Protein AF-A0AAJ1QC48-F1 (afdb_monomer_lite)

Secondary structure (DSSP, 8-state):
-----TTTTTTT---HHHHHHHHHHHHTT---HHHHHHHHHHHHH-HHHHHHHHHHHHHHHHHHHHHHHHHTT-------HHHHHHHHHHHHHHH--

Foldseek 3Di:
DPDPPPPVCVVLDPDLVNLVVLLVCVLVVNDDPVSVVSSVVCCVPDVVSVVVSVVVVVVSVVVVCVVVVVVVVDDPPPPPVVVVVVVVVVVVVVVVD

pLDDT: mean 73.23, std 15.34, range [39.06, 89.5]

Organism: NCBI:txid247

Sequence (97 aa):
MRNNLSKITHFFILSCAEATLLLEKKLNGELTFGQIIRLKSHLAMCKWCRSYNRKSHLLQEALQKIISSDSEKQTDKPLDTQKLTADIEKKLKNKLS

Structure (mmCIF, N/CA/C/O backbone):
data_AF-A0AAJ1QC48-F1
#
_entry.id   AF-A0AAJ1QC48-F1
#
loop_
_atom_site.group_PDB
_atom_site.id
_atom_site.type_symbol
_atom_site.label_atom_id
_atom_site.label_alt_id
_atom_site.label_comp_id
_atom_site.label_asym_id
_atom_site.label_entity_id
_atom_site.label_seq_id
_atom_site.pdbx_PDB_ins_code
_atom_site.Cartn_x
_atom_site.Cartn_y
_atom_site.Cartn_z
_atom_site.occupancy
_atom_site.B_iso_or_equiv
_atom_site.auth_seq_id
_atom_site.auth_comp_id
_atom_site.auth_asym_id
_atom_site.auth_atom_id
_atom_site.pdbx_PDB_model_num
ATOM 1 N N . MET A 1 1 ? 5.720 -12.670 -28.221 1.00 39.06 1 MET A N 1
ATOM 2 C CA . MET A 1 1 ? 7.126 -12.234 -28.062 1.00 39.06 1 MET A CA 1
ATOM 3 C C . MET A 1 1 ? 7.487 -12.259 -26.581 1.00 39.06 1 MET A C 1
ATOM 5 O O . MET A 1 1 ? 7.016 -11.418 -25.828 1.00 39.06 1 MET A O 1
ATOM 9 N N . ARG A 1 2 ? 8.233 -13.278 -26.136 1.00 50.31 2 ARG A N 1
ATOM 10 C CA . ARG A 1 2 ? 8.800 -13.348 -24.780 1.00 50.31 2 ARG A CA 1
ATOM 11 C C . ARG A 1 2 ? 10.108 -12.559 -24.801 1.00 50.31 2 ARG A C 1
ATOM 13 O O . ARG A 1 2 ? 11.124 -13.084 -25.241 1.00 50.31 2 ARG A O 1
ATOM 20 N N . ASN A 1 3 ? 10.068 -11.289 -24.406 1.00 47.50 3 ASN A N 1
ATOM 21 C CA . ASN A 1 3 ? 11.276 -10.471 -24.345 1.00 47.50 3 ASN A CA 1
ATOM 22 C C . ASN A 1 3 ? 12.003 -10.701 -23.016 1.00 47.50 3 ASN A C 1
ATOM 24 O O . ASN A 1 3 ? 11.421 -10.594 -21.939 1.00 47.50 3 ASN A O 1
ATOM 28 N N . ASN A 1 4 ? 13.285 -11.040 -23.132 1.00 47.66 4 ASN A N 1
ATOM 29 C CA . ASN A 1 4 ? 14.234 -11.330 -22.064 1.00 47.66 4 ASN A CA 1
ATOM 30 C C . ASN A 1 4 ? 14.473 -10.114 -21.147 1.00 47.66 4 ASN A C 1
ATOM 32 O O . ASN A 1 4 ? 15.479 -9.424 -21.263 1.00 47.66 4 ASN A O 1
ATOM 36 N N . LEU A 1 5 ? 13.559 -9.871 -20.206 1.00 53.00 5 LEU A N 1
ATOM 37 C CA . LEU A 1 5 ? 13.676 -8.839 -19.170 1.00 53.00 5 LEU A CA 1
ATOM 38 C C . LEU A 1 5 ? 14.133 -9.433 -17.824 1.00 53.00 5 LEU A C 1
ATOM 40 O O . LEU A 1 5 ? 13.806 -8.914 -16.771 1.00 53.00 5 LEU A O 1
ATOM 44 N N . SER A 1 6 ? 14.842 -10.565 -17.828 1.00 50.84 6 SER A N 1
ATOM 45 C CA . SER A 1 6 ? 15.098 -11.348 -16.605 1.00 50.84 6 SER A CA 1
ATOM 46 C C . SER A 1 6 ? 16.276 -10.852 -15.753 1.00 50.84 6 SER A C 1
ATOM 48 O O . SER A 1 6 ? 16.453 -11.351 -14.647 1.00 50.84 6 SER A O 1
ATOM 50 N N . LYS A 1 7 ? 17.109 -9.925 -16.253 1.00 48.28 7 LYS A N 1
ATOM 51 C CA . LYS A 1 7 ? 18.364 -9.524 -15.579 1.00 48.28 7 LYS A CA 1
ATOM 52 C C . LYS A 1 7 ? 18.418 -8.065 -15.105 1.00 48.28 7 LYS A C 1
ATOM 54 O O . LYS A 1 7 ? 19.181 -7.767 -14.199 1.00 48.28 7 LYS A O 1
ATOM 59 N N . ILE A 1 8 ? 17.575 -7.174 -15.636 1.00 52.69 8 ILE A N 1
ATOM 60 C CA . ILE A 1 8 ? 17.457 -5.775 -15.155 1.00 52.69 8 ILE A CA 1
ATOM 61 C C . ILE A 1 8 ? 16.476 -5.685 -13.976 1.00 52.69 8 ILE A C 1
ATOM 63 O O . ILE A 1 8 ? 16.588 -4.821 -13.108 1.00 52.69 8 ILE A O 1
ATOM 67 N N . THR A 1 9 ? 15.546 -6.635 -13.910 1.00 53.47 9 THR A N 1
ATOM 68 C CA . THR A 1 9 ? 14.556 -6.779 -12.844 1.00 53.47 9 THR A CA 1
ATOM 69 C C . THR A 1 9 ? 15.189 -6.903 -11.468 1.00 53.47 9 THR A C 1
ATOM 71 O O . THR A 1 9 ? 14.592 -6.392 -10.532 1.00 53.47 9 THR A O 1
ATOM 74 N N . HIS A 1 10 ? 16.386 -7.504 -11.350 1.00 53.59 10 HIS A N 1
ATOM 75 C CA . HIS A 1 10 ? 17.034 -7.739 -10.057 1.00 53.59 10 HIS A CA 1
ATOM 76 C C . HIS A 1 10 ? 17.671 -6.490 -9.412 1.00 53.59 10 HIS A C 1
ATOM 78 O O . HIS A 1 10 ? 17.831 -6.434 -8.196 1.00 53.59 10 HIS A O 1
ATOM 84 N N . PHE A 1 11 ? 18.000 -5.466 -10.206 1.00 51.41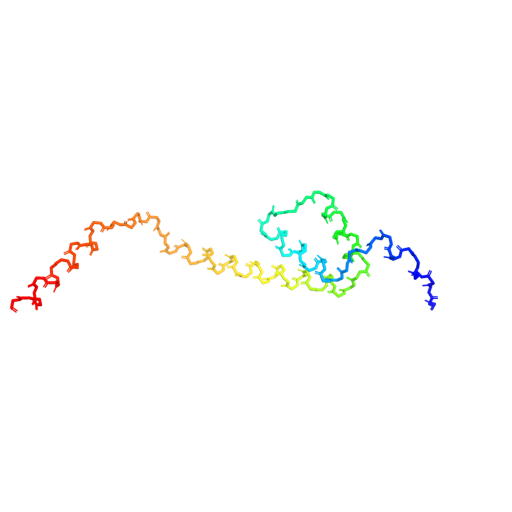 11 PHE A N 1
ATOM 85 C CA . PHE A 1 11 ? 18.675 -4.250 -9.727 1.00 51.41 11 PHE A CA 1
ATOM 86 C C . PHE A 1 11 ? 17.696 -3.191 -9.179 1.00 51.41 11 PHE A C 1
ATOM 88 O O . PHE A 1 11 ? 18.065 -2.353 -8.363 1.00 51.41 11 PHE A O 1
ATOM 95 N N . PHE A 1 12 ? 16.423 -3.264 -9.585 1.00 55.38 12 PHE A N 1
ATOM 96 C CA . PHE A 1 12 ? 15.323 -2.404 -9.130 1.00 55.38 12 PHE A CA 1
ATOM 97 C C . PHE A 1 12 ? 14.227 -3.204 -8.406 1.00 55.38 12 PHE A C 1
ATOM 99 O O . PHE A 1 12 ? 13.053 -2.828 -8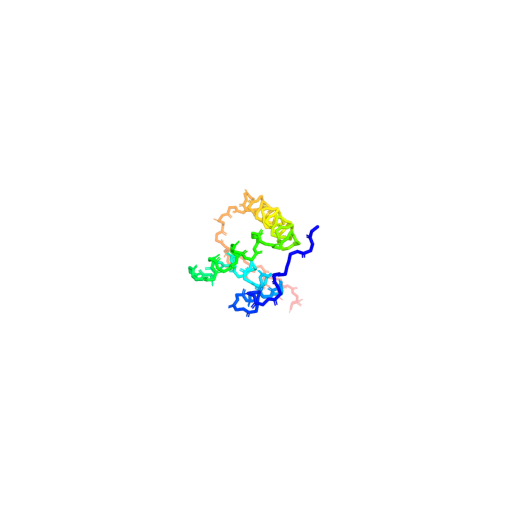.472 1.00 55.38 12 PHE A O 1
ATOM 106 N N . ILE A 1 13 ? 14.571 -4.316 -7.739 1.00 62.62 13 ILE A N 1
ATOM 107 C CA . ILE A 1 13 ? 13.578 -5.123 -7.013 1.00 62.62 13 ILE A CA 1
ATOM 108 C C . ILE A 1 13 ? 13.083 -4.331 -5.817 1.00 62.62 13 ILE A C 1
ATOM 110 O O . ILE A 1 13 ? 13.639 -4.375 -4.729 1.00 62.62 13 ILE A O 1
ATOM 114 N N . LEU A 1 14 ? 11.991 -3.622 -6.038 1.00 73.38 14 LEU A N 1
ATOM 115 C CA . LEU A 1 14 ? 10.928 -3.580 -5.066 1.00 73.38 14 LEU A CA 1
ATOM 116 C C . LEU A 1 14 ? 10.073 -4.817 -5.344 1.00 73.38 14 LEU A C 1
ATOM 118 O O . LEU A 1 14 ? 9.482 -4.927 -6.424 1.00 73.38 14 LEU A O 1
ATOM 122 N N . SER A 1 15 ? 10.050 -5.775 -4.427 1.00 82.88 15 SER A N 1
ATOM 123 C CA . SER A 1 15 ? 9.158 -6.927 -4.535 1.00 82.88 15 SER A CA 1
ATOM 124 C C . SER A 1 15 ? 7.698 -6.472 -4.443 1.00 82.88 15 SER A C 1
ATOM 126 O O . SER A 1 15 ? 7.395 -5.394 -3.932 1.00 82.88 15 SER A O 1
ATOM 128 N N . CYS A 1 16 ? 6.757 -7.292 -4.918 1.00 83.00 16 CYS A N 1
ATOM 129 C CA . CYS A 1 16 ? 5.330 -6.963 -4.797 1.00 83.00 16 CYS A CA 1
ATOM 130 C C . CYS A 1 16 ? 4.902 -6.790 -3.322 1.00 83.00 16 CYS A C 1
ATOM 132 O O . CYS A 1 16 ? 4.026 -5.975 -3.023 1.00 83.00 16 CYS A O 1
ATOM 134 N N . ALA A 1 17 ? 5.542 -7.523 -2.402 1.00 84.50 17 ALA A N 1
ATOM 135 C CA . ALA A 1 17 ? 5.327 -7.399 -0.963 1.00 84.50 17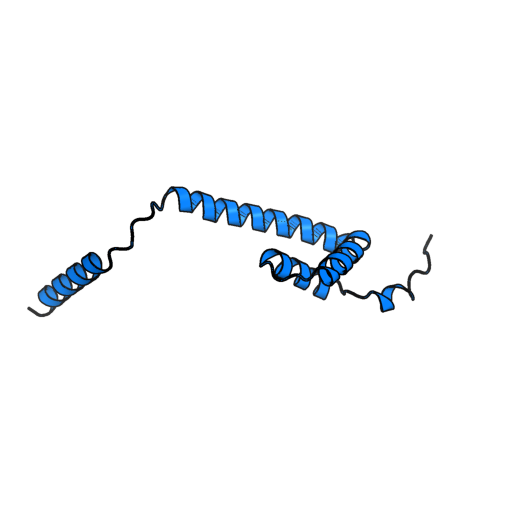 ALA A CA 1
ATOM 136 C C . ALA A 1 17 ? 5.817 -6.041 -0.439 1.00 84.50 17 ALA A C 1
ATOM 138 O O . ALA A 1 17 ? 5.062 -5.314 0.202 1.00 84.50 17 ALA A O 1
ATOM 139 N N . GLU A 1 18 ? 7.039 -5.639 -0.792 1.00 86.00 18 GLU A N 1
ATOM 140 C CA . GLU A 1 18 ? 7.574 -4.327 -0.411 1.00 86.00 18 GLU A CA 1
ATOM 141 C C . GLU A 1 18 ? 6.795 -3.173 -1.054 1.00 86.00 18 GLU A C 1
ATOM 143 O O . GLU A 1 18 ? 6.598 -2.137 -0.427 1.00 86.00 18 GLU A O 1
ATOM 148 N N . ALA A 1 19 ? 6.300 -3.346 -2.283 1.00 87.31 19 ALA A N 1
ATOM 149 C CA . ALA A 1 19 ? 5.445 -2.364 -2.943 1.00 87.31 19 ALA A CA 1
ATOM 150 C C . ALA A 1 19 ? 4.120 -2.166 -2.200 1.00 87.31 19 ALA A C 1
ATOM 152 O O . ALA A 1 19 ? 3.656 -1.037 -2.056 1.00 87.31 19 ALA A O 1
ATOM 153 N N . THR A 1 20 ? 3.538 -3.255 -1.699 1.00 87.69 20 THR A N 1
ATOM 154 C CA . THR A 1 20 ? 2.325 -3.227 -0.872 1.00 87.69 20 THR A CA 1
ATOM 155 C C . THR A 1 20 ? 2.589 -2.535 0.465 1.00 87.69 20 THR A C 1
ATOM 157 O O . THR A 1 20 ? 1.837 -1.649 0.856 1.00 87.69 20 THR A O 1
ATOM 160 N N . LEU A 1 21 ? 3.722 -2.832 1.099 1.00 89.06 21 LEU A N 1
ATOM 161 C CA . LEU A 1 21 ? 4.136 -2.188 2.344 1.00 89.06 21 LEU A CA 1
ATOM 162 C C . LEU A 1 21 ? 4.402 -0.681 2.170 1.00 89.06 21 LEU A C 1
ATOM 164 O O . LEU A 1 21 ? 4.011 0.124 3.010 1.00 89.06 21 LEU A O 1
ATOM 168 N N . LEU A 1 22 ? 5.033 -0.264 1.068 1.00 89.50 22 LEU A N 1
ATOM 169 C CA . LEU A 1 22 ? 5.213 1.158 0.755 1.00 89.50 22 LEU A CA 1
ATOM 170 C C . LEU A 1 22 ? 3.890 1.853 0.402 1.00 89.50 22 LEU A C 1
ATOM 172 O O . LEU A 1 22 ? 3.739 3.038 0.684 1.00 89.50 22 LEU A O 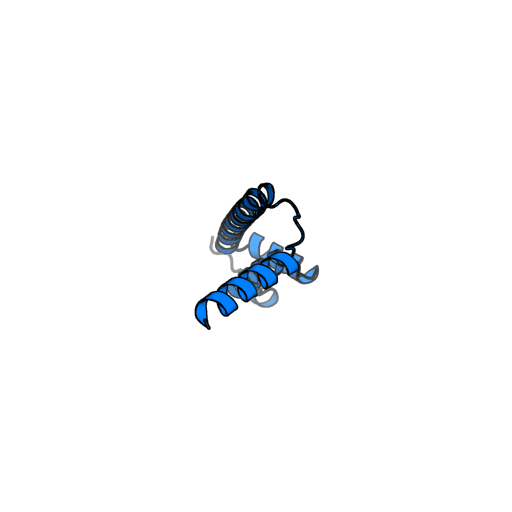1
ATOM 176 N N . LEU A 1 23 ? 2.931 1.147 -0.203 1.00 87.81 23 LEU A N 1
ATOM 177 C CA . LEU A 1 23 ? 1.583 1.675 -0.422 1.00 87.81 23 LEU A CA 1
ATOM 178 C C . LEU A 1 23 ? 0.885 1.973 0.900 1.00 87.81 23 LEU A C 1
ATOM 180 O O . LEU A 1 23 ? 0.327 3.054 1.050 1.00 87.81 23 LEU A O 1
ATOM 184 N N . GLU A 1 24 ? 0.965 1.056 1.858 1.00 86.12 24 GLU A N 1
ATOM 185 C CA . GLU A 1 24 ? 0.371 1.230 3.184 1.00 86.12 24 GLU A CA 1
ATOM 186 C C . GLU A 1 24 ? 1.044 2.361 3.962 1.00 86.12 24 GLU A C 1
ATOM 188 O O . GLU A 1 24 ? 0.366 3.264 4.444 1.00 86.12 24 GLU A O 1
ATOM 193 N N . LYS A 1 25 ? 2.379 2.417 3.974 1.00 87.12 25 LYS A N 1
ATOM 194 C CA . LYS A 1 25 ? 3.117 3.540 4.580 1.00 87.12 25 LYS A CA 1
ATOM 195 C C . LYS A 1 25 ? 2.770 4.893 3.960 1.00 87.12 25 LYS A C 1
ATOM 197 O O . LYS A 1 25 ? 2.804 5.916 4.640 1.00 87.12 25 LYS A O 1
ATOM 202 N N . LYS A 1 26 ? 2.418 4.921 2.669 1.00 84.88 26 LYS A N 1
ATOM 203 C CA . LYS A 1 26 ? 2.043 6.161 1.974 1.00 84.88 26 LYS A CA 1
ATOM 204 C C . LYS A 1 26 ? 0.729 6.706 2.520 1.00 84.88 26 LYS A C 1
ATOM 206 O O . LYS A 1 26 ? 0.573 7.921 2.586 1.00 84.88 26 LYS A O 1
ATOM 211 N N . LEU A 1 27 ? -0.189 5.823 2.903 1.00 78.44 27 LEU A N 1
ATOM 212 C CA . LEU A 1 27 ? -1.472 6.198 3.493 1.00 78.44 27 LEU A CA 1
ATOM 213 C C . LEU A 1 27 ? -1.292 6.855 4.868 1.00 78.44 27 LEU A C 1
ATOM 215 O O . LEU A 1 27 ? -2.045 7.762 5.199 1.00 78.44 27 LEU A O 1
ATOM 219 N N . ASN A 1 28 ? -0.241 6.481 5.602 1.00 79.19 28 ASN A N 1
ATOM 220 C CA . ASN A 1 28 ? 0.103 7.062 6.904 1.00 79.19 28 ASN A CA 1
ATOM 221 C C . ASN A 1 28 ? 1.037 8.288 6.808 1.00 79.19 28 ASN A C 1
ATOM 223 O O . ASN A 1 28 ? 1.423 8.846 7.830 1.00 79.19 28 ASN A O 1
ATOM 227 N N . GLY A 1 29 ? 1.413 8.717 5.595 1.00 77.12 29 GLY A N 1
ATOM 228 C CA . GLY A 1 29 ? 2.271 9.889 5.373 1.00 77.12 29 GLY A CA 1
ATOM 229 C C . GLY A 1 29 ? 3.780 9.650 5.525 1.00 77.12 29 GLY A C 1
ATOM 230 O O . GLY A 1 29 ? 4.551 10.604 5.502 1.00 77.12 29 GLY A O 1
ATOM 231 N N . GLU A 1 30 ? 4.238 8.401 5.624 1.00 78.38 30 GLU A N 1
ATOM 232 C CA . GLU A 1 30 ? 5.615 8.066 6.033 1.00 78.38 30 GLU A CA 1
ATOM 233 C C . GLU A 1 30 ? 6.583 7.787 4.861 1.00 78.38 30 GLU A C 1
ATOM 235 O O . GLU A 1 30 ? 7.584 7.085 5.025 1.00 78.38 30 GLU A O 1
ATOM 240 N N . LEU A 1 31 ? 6.304 8.283 3.647 1.00 83.88 31 LEU A N 1
ATOM 241 C CA . LEU A 1 31 ? 7.116 7.960 2.462 1.00 83.88 31 LEU A CA 1
ATOM 242 C C . LEU A 1 31 ? 8.140 9.034 2.087 1.00 83.88 31 LEU A C 1
ATOM 244 O O . LEU A 1 31 ? 7.804 10.188 1.833 1.00 83.88 31 LEU A O 1
ATOM 248 N N . THR A 1 32 ? 9.388 8.605 1.899 1.00 85.75 32 THR A N 1
ATOM 249 C CA . THR A 1 32 ? 10.450 9.443 1.317 1.00 85.75 32 THR A CA 1
ATOM 250 C C . THR A 1 32 ? 10.332 9.543 -0.210 1.00 85.75 32 THR A C 1
ATOM 252 O O . THR A 1 32 ? 9.857 8.620 -0.879 1.00 85.75 32 THR A O 1
ATOM 255 N N . PHE A 1 33 ? 10.829 10.635 -0.807 1.00 83.25 33 PHE A N 1
ATOM 256 C CA . PHE A 1 33 ? 10.767 10.866 -2.262 1.00 83.25 33 PHE A CA 1
ATOM 257 C C . PHE A 1 33 ? 11.355 9.715 -3.099 1.00 83.25 33 PHE A C 1
ATOM 259 O O . PHE A 1 33 ? 10.777 9.325 -4.115 1.00 83.25 33 PHE A O 1
ATOM 266 N N . GLY A 1 34 ? 12.463 9.114 -2.652 1.00 85.12 34 GLY A N 1
ATOM 267 C CA . GLY A 1 34 ? 13.077 7.971 -3.337 1.00 85.12 34 GLY A CA 1
ATOM 268 C C . GLY A 1 34 ? 12.187 6.722 -3.346 1.00 85.12 34 GLY A C 1
ATOM 269 O O . GLY A 1 34 ? 12.089 6.034 -4.364 1.00 85.12 34 GLY A O 1
ATOM 270 N N . GLN A 1 35 ? 11.479 6.454 -2.245 1.00 85.69 35 GLN A N 1
ATOM 271 C CA . GLN A 1 35 ? 10.522 5.345 -2.151 1.00 85.69 35 GLN A CA 1
ATOM 272 C C . GLN A 1 35 ? 9.304 5.575 -3.046 1.00 85.69 35 GLN A C 1
ATOM 274 O O . GLN A 1 35 ? 8.823 4.633 -3.670 1.00 85.69 35 GLN A O 1
ATOM 279 N N . ILE A 1 36 ? 8.851 6.825 -3.187 1.00 86.88 36 ILE A N 1
ATOM 280 C CA . ILE A 1 36 ? 7.758 7.182 -4.100 1.00 86.88 36 ILE A CA 1
ATOM 281 C C . ILE A 1 36 ? 8.141 6.871 -5.550 1.00 86.88 36 ILE A C 1
ATOM 283 O O . ILE A 1 36 ? 7.342 6.281 -6.278 1.00 86.88 36 ILE A O 1
ATOM 287 N N . ILE A 1 37 ? 9.350 7.244 -5.979 1.00 86.62 37 ILE A N 1
ATOM 288 C CA . ILE A 1 37 ? 9.819 6.994 -7.351 1.00 86.62 37 ILE A CA 1
ATOM 289 C C . ILE A 1 37 ? 9.932 5.486 -7.616 1.00 86.62 37 ILE A C 1
ATOM 291 O O . ILE A 1 37 ? 9.424 5.010 -8.632 1.00 86.62 37 ILE A O 1
ATOM 295 N N . ARG A 1 38 ? 10.513 4.724 -6.678 1.00 86.19 38 ARG A N 1
ATOM 296 C CA . ARG A 1 38 ? 10.610 3.252 -6.765 1.00 86.19 38 ARG A CA 1
ATOM 297 C C . ARG A 1 38 ? 9.240 2.572 -6.786 1.00 86.19 38 ARG A C 1
ATOM 299 O O . ARG A 1 38 ? 9.018 1.640 -7.552 1.00 86.19 38 ARG A O 1
ATOM 306 N N . LEU A 1 39 ? 8.296 3.049 -5.980 1.00 88.00 39 LEU A N 1
ATOM 307 C CA . LEU A 1 39 ? 6.938 2.516 -5.970 1.00 88.00 39 LEU A CA 1
ATOM 308 C C . LEU A 1 39 ? 6.218 2.810 -7.294 1.00 88.00 39 LEU A C 1
ATOM 310 O O . LEU A 1 39 ? 5.575 1.926 -7.859 1.00 88.00 39 LEU A O 1
ATOM 314 N N . LYS A 1 40 ? 6.357 4.028 -7.832 1.00 86.94 40 LYS A N 1
ATOM 315 C CA . LYS A 1 40 ? 5.774 4.409 -9.129 1.00 86.94 40 LYS A CA 1
ATOM 316 C C . LYS A 1 40 ? 6.324 3.561 -10.275 1.00 86.94 40 LYS A C 1
ATOM 318 O O . LYS A 1 40 ? 5.536 3.118 -11.110 1.00 86.94 40 LYS A O 1
ATOM 323 N N . SER A 1 41 ? 7.633 3.298 -10.308 1.00 84.88 41 SER A N 1
ATOM 324 C CA . SER A 1 41 ? 8.220 2.431 -11.336 1.00 84.88 41 SER A CA 1
ATOM 325 C C . SER A 1 41 ? 7.703 0.992 -11.224 1.00 84.88 41 SER A C 1
ATOM 327 O O . SER A 1 41 ? 7.330 0.403 -12.239 1.00 84.88 41 SER A O 1
ATOM 329 N N . HIS A 1 42 ? 7.555 0.455 -10.007 1.00 88.06 42 HIS A N 1
ATOM 330 C CA . HIS A 1 42 ? 6.969 -0.871 -9.798 1.00 88.06 42 HIS A CA 1
ATOM 331 C C . HIS A 1 42 ? 5.507 -0.946 -10.274 1.00 88.06 42 HIS A C 1
ATOM 333 O O . HIS A 1 42 ? 5.133 -1.866 -10.999 1.00 88.06 42 HIS A O 1
ATOM 339 N N . LEU A 1 43 ? 4.672 0.044 -9.941 1.00 86.25 43 LEU A N 1
ATOM 340 C CA . LEU A 1 43 ? 3.271 0.108 -10.391 1.00 86.25 43 LEU A CA 1
ATOM 341 C C . LEU A 1 43 ? 3.132 0.302 -11.912 1.00 86.25 43 LEU A C 1
ATOM 343 O O . LEU A 1 43 ? 2.110 -0.077 -12.504 1.00 86.25 43 LEU A O 1
ATOM 347 N N . ALA A 1 44 ? 4.146 0.880 -12.563 1.00 84.69 44 ALA A N 1
ATOM 348 C CA . ALA A 1 44 ? 4.198 0.985 -14.015 1.00 84.69 44 ALA A CA 1
ATOM 349 C C . ALA A 1 44 ? 4.333 -0.399 -14.672 1.00 84.69 44 ALA A C 1
ATOM 351 O O . ALA A 1 44 ? 3.670 -0.654 -15.677 1.00 84.69 44 ALA A O 1
ATOM 352 N N . MET A 1 45 ? 5.115 -1.297 -14.064 1.00 81.25 45 MET A N 1
ATOM 353 C CA . MET A 1 45 ? 5.468 -2.610 -14.615 1.00 81.25 45 MET A CA 1
ATOM 354 C C . MET A 1 45 ? 4.575 -3.757 -14.113 1.00 81.25 45 MET A C 1
ATOM 356 O O . MET A 1 45 ? 4.329 -4.713 -14.846 1.00 81.25 45 MET A O 1
ATOM 360 N N . CYS A 1 46 ? 4.054 -3.674 -12.885 1.00 85.12 46 CYS A N 1
ATOM 361 C CA . CYS A 1 46 ? 3.243 -4.721 -12.268 1.00 85.12 46 CYS A CA 1
ATOM 362 C C . CYS A 1 46 ? 1.747 -4.370 -12.290 1.00 85.12 46 CYS A C 1
ATOM 364 O O . CYS A 1 46 ? 1.257 -3.542 -11.515 1.00 85.12 46 CYS A O 1
ATOM 366 N N . LYS A 1 47 ? 0.988 -5.053 -13.157 1.00 83.31 47 LYS A N 1
ATOM 367 C CA . LYS A 1 47 ? -0.472 -4.881 -13.269 1.00 83.31 47 LYS A CA 1
ATOM 368 C C . LYS A 1 47 ? -1.204 -5.236 -11.967 1.00 83.31 47 LYS A C 1
ATOM 370 O O . LYS A 1 47 ? -2.162 -4.555 -11.613 1.00 83.31 47 LYS A O 1
ATOM 375 N N . TRP A 1 48 ? -0.738 -6.253 -11.243 1.00 85.75 48 TRP A N 1
ATOM 376 C CA . TRP A 1 48 ? -1.348 -6.714 -9.992 1.00 85.75 48 TRP A CA 1
ATOM 377 C C . TRP A 1 48 ? -1.264 -5.661 -8.891 1.00 85.75 48 TRP A C 1
ATOM 379 O O . TRP A 1 48 ? -2.289 -5.272 -8.335 1.00 85.75 48 TRP A O 1
ATOM 389 N N . CYS A 1 49 ? -0.067 -5.123 -8.647 1.00 86.81 49 CYS A N 1
ATOM 390 C CA . CYS A 1 49 ? 0.125 -4.052 -7.673 1.00 86.81 49 CYS A CA 1
ATOM 391 C C . CYS A 1 49 ? -0.630 -2.779 -8.076 1.00 86.81 49 CYS A C 1
ATOM 393 O O . CYS A 1 49 ? -1.176 -2.096 -7.213 1.00 86.81 49 CYS A O 1
ATOM 395 N N . ARG A 1 50 ? -0.762 -2.483 -9.379 1.00 87.19 50 ARG A N 1
ATOM 396 C CA . ARG A 1 50 ? -1.608 -1.376 -9.858 1.00 87.19 50 ARG A CA 1
ATOM 397 C C . ARG A 1 50 ? -3.086 -1.580 -9.513 1.00 87.19 50 ARG A C 1
ATOM 399 O O . ARG A 1 50 ? -3.739 -0.649 -9.041 1.00 87.19 50 ARG A O 1
ATOM 406 N N . SER A 1 51 ? -3.612 -2.784 -9.729 1.00 88.06 51 SER A N 1
ATOM 407 C CA . SER A 1 51 ? -4.986 -3.135 -9.359 1.00 88.06 51 SER A CA 1
ATOM 408 C C . SER A 1 51 ? -5.202 -3.101 -7.844 1.00 88.06 51 SER A C 1
ATOM 410 O O . SER A 1 51 ? -6.228 -2.589 -7.398 1.00 88.06 51 SER A O 1
ATOM 412 N N . TYR A 1 52 ? -4.236 -3.586 -7.060 1.00 87.69 52 TYR A N 1
ATOM 413 C CA . TYR A 1 52 ? -4.267 -3.506 -5.600 1.00 87.69 52 TYR A CA 1
ATOM 414 C C . TYR A 1 52 ? -4.284 -2.054 -5.111 1.00 87.69 52 TYR A C 1
ATOM 416 O O . TYR A 1 52 ? -5.172 -1.687 -4.349 1.00 87.69 52 TYR A O 1
ATOM 424 N N . ASN A 1 53 ? -3.390 -1.200 -5.624 1.00 87.69 53 ASN A N 1
ATOM 425 C CA . ASN A 1 53 ? -3.344 0.228 -5.294 1.00 87.69 53 ASN A CA 1
ATOM 426 C C . ASN A 1 53 ? -4.704 0.911 -5.511 1.00 87.69 53 ASN A C 1
ATOM 428 O O . ASN A 1 53 ? -5.159 1.666 -4.658 1.00 87.69 53 ASN A O 1
ATOM 432 N N . ARG A 1 54 ? -5.392 0.606 -6.620 1.00 87.62 54 ARG A N 1
ATOM 433 C CA . ARG A 1 54 ? -6.733 1.152 -6.878 1.00 87.62 54 ARG A CA 1
ATOM 434 C C . ARG A 1 54 ? -7.755 0.688 -5.836 1.00 87.62 54 ARG A C 1
ATOM 436 O O . ARG A 1 54 ? -8.537 1.503 -5.367 1.00 87.62 54 ARG A O 1
ATOM 443 N N . LYS A 1 55 ? -7.754 -0.600 -5.475 1.00 88.56 55 LYS A N 1
ATOM 444 C CA . LYS A 1 55 ? -8.660 -1.151 -4.450 1.00 88.56 55 LYS A CA 1
ATOM 445 C C . LYS A 1 55 ? -8.388 -0.545 -3.071 1.00 88.56 55 LYS A C 1
ATOM 447 O O . LYS A 1 55 ? -9.327 -0.153 -2.393 1.00 88.56 55 LYS A O 1
ATOM 452 N N . SER A 1 56 ? -7.117 -0.434 -2.694 1.00 86.00 56 SER A N 1
ATOM 453 C CA . SER A 1 56 ? -6.687 0.151 -1.423 1.00 86.00 56 SER A CA 1
ATOM 454 C C . SER A 1 56 ? -7.110 1.620 -1.306 1.00 86.00 56 SER A C 1
ATOM 456 O O . SER A 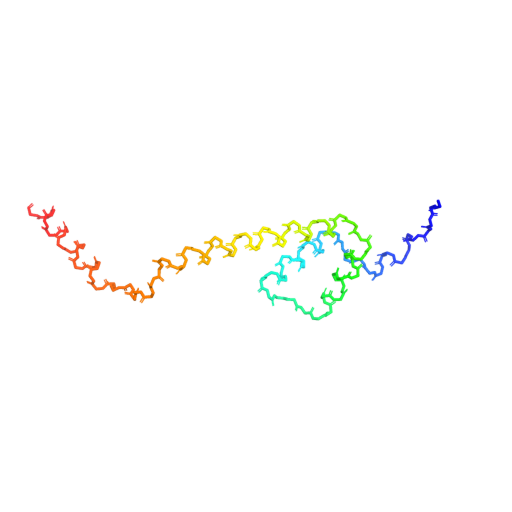1 56 ? -7.694 2.001 -0.299 1.00 86.00 56 SER A O 1
ATOM 458 N N . HIS A 1 57 ? -6.945 2.418 -2.367 1.00 86.62 57 HIS A N 1
ATOM 459 C CA . HIS A 1 57 ? -7.392 3.816 -2.376 1.00 86.62 57 HIS A CA 1
ATOM 460 C C . HIS A 1 57 ? -8.906 3.957 -2.183 1.00 86.62 57 HIS A C 1
ATOM 462 O O . HIS A 1 57 ? -9.346 4.772 -1.382 1.00 86.62 57 HIS A O 1
ATOM 468 N N . LEU A 1 58 ? -9.702 3.126 -2.865 1.00 89.19 58 LEU A N 1
ATOM 469 C CA . LEU A 1 58 ? -11.161 3.138 -2.714 1.00 89.19 58 LEU A CA 1
ATOM 470 C C . LEU A 1 58 ? -11.594 2.785 -1.287 1.00 89.19 58 LEU A C 1
ATOM 472 O O . LEU A 1 58 ? -12.513 3.403 -0.757 1.00 89.19 58 LEU A O 1
ATOM 476 N N . LEU A 1 59 ? -10.936 1.804 -0.661 1.00 87.56 59 LEU A N 1
ATOM 477 C CA . LEU A 1 59 ? -11.197 1.452 0.737 1.00 87.56 59 LEU A CA 1
ATOM 478 C C . LEU A 1 59 ? -10.859 2.612 1.674 1.00 87.56 59 LEU A C 1
ATOM 480 O O . LEU A 1 59 ? -11.638 2.916 2.569 1.00 87.56 59 LEU A O 1
ATOM 484 N N . GLN A 1 60 ? -9.730 3.278 1.448 1.00 85.44 60 GLN A N 1
ATOM 485 C CA . GLN A 1 60 ? -9.302 4.424 2.249 1.00 85.44 60 GLN A CA 1
ATOM 486 C C . GLN A 1 60 ? -10.256 5.612 2.108 1.00 85.44 60 GLN A C 1
ATOM 488 O O . GLN A 1 60 ? -10.664 6.183 3.112 1.00 85.44 60 GLN A O 1
ATOM 493 N N . GLU A 1 61 ? -10.690 5.937 0.891 1.00 86.62 61 GLU A N 1
ATOM 494 C CA . GLU A 1 61 ? -11.705 6.970 0.657 1.00 86.62 61 GLU A CA 1
ATOM 495 C C . GLU A 1 61 ? -13.045 6.618 1.311 1.00 86.62 61 GLU A C 1
ATOM 497 O O . GLU A 1 61 ? -13.700 7.489 1.878 1.00 86.62 61 GLU A O 1
ATOM 502 N N . ALA A 1 62 ? -13.467 5.352 1.244 1.00 88.38 62 ALA A N 1
ATOM 503 C CA . ALA A 1 62 ? -14.695 4.899 1.887 1.00 88.38 62 ALA A CA 1
ATOM 504 C C . ALA A 1 62 ? -14.606 5.011 3.416 1.00 88.38 62 ALA A C 1
ATOM 506 O O . ALA A 1 62 ? -15.523 5.538 4.039 1.00 88.38 62 ALA A O 1
ATOM 507 N N . LEU A 1 63 ? -13.491 4.577 4.011 1.00 86.44 63 LEU A N 1
ATOM 508 C CA . LEU A 1 63 ? -13.235 4.698 5.447 1.00 86.44 63 LEU A CA 1
ATOM 509 C C . LEU A 1 63 ? -13.189 6.162 5.889 1.00 86.44 63 LEU A C 1
ATOM 511 O O . LEU A 1 63 ? -13.861 6.516 6.852 1.00 86.44 63 LEU A O 1
ATOM 515 N N . GLN A 1 64 ? -12.467 7.020 5.163 1.00 85.38 64 GLN A N 1
ATOM 516 C CA . GLN A 1 64 ? -12.438 8.455 5.446 1.00 85.38 64 GLN A CA 1
ATOM 517 C C . GLN A 1 64 ? -13.836 9.061 5.375 1.00 85.38 64 GLN A C 1
ATOM 519 O O . GLN A 1 64 ? -14.218 9.781 6.285 1.00 85.38 64 GLN A O 1
ATOM 524 N N . LYS A 1 65 ? -14.638 8.723 4.360 1.00 86.56 65 LYS A N 1
ATOM 525 C CA . LYS A 1 65 ? -16.026 9.195 4.275 1.00 86.56 65 LYS A CA 1
ATOM 526 C C . LYS A 1 65 ? -16.874 8.733 5.451 1.00 86.56 65 LYS A C 1
ATOM 528 O O . LYS A 1 65 ? -17.632 9.545 5.957 1.00 86.56 65 LYS A O 1
ATOM 533 N N . ILE A 1 66 ? -16.743 7.482 5.896 1.00 86.69 66 ILE A N 1
ATOM 534 C CA . ILE A 1 66 ? -17.475 6.973 7.066 1.00 86.69 66 ILE A CA 1
ATOM 535 C C . ILE A 1 66 ? -17.084 7.771 8.315 1.00 86.69 66 ILE A C 1
ATOM 537 O O . ILE A 1 66 ? -17.960 8.318 8.979 1.00 86.69 66 ILE A O 1
ATOM 541 N N . ILE A 1 67 ? -15.782 7.908 8.581 1.00 84.75 67 ILE A N 1
ATOM 542 C CA . ILE A 1 67 ? -15.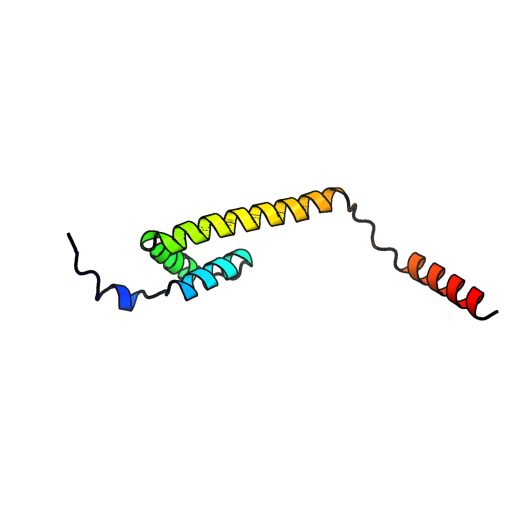255 8.644 9.740 1.00 84.75 67 ILE A CA 1
ATOM 543 C C . ILE A 1 67 ? -15.682 10.119 9.690 1.00 84.75 67 ILE A C 1
ATOM 545 O O . ILE A 1 67 ? -16.179 10.657 10.674 1.00 84.75 67 ILE A O 1
ATOM 549 N N . SER A 1 68 ? -15.548 10.775 8.536 1.00 79.25 68 SER A N 1
ATOM 550 C CA . SER A 1 68 ? -15.949 12.173 8.356 1.00 79.25 68 SER A CA 1
ATOM 551 C C . SER A 1 68 ? -17.466 12.368 8.427 1.00 79.25 68 SER A C 1
ATOM 553 O O . SER A 1 68 ? -17.910 13.383 8.950 1.00 79.25 68 SER A O 1
ATOM 555 N N . SER A 1 69 ? -18.267 11.405 7.958 1.00 71.38 69 SER A N 1
ATOM 556 C CA . SER A 1 69 ? -19.734 11.465 8.044 1.00 71.38 69 SER A CA 1
ATOM 557 C C . SER A 1 69 ? -20.268 11.260 9.464 1.00 71.38 69 SER A C 1
ATOM 559 O O . SER A 1 69 ? -21.336 11.771 9.789 1.00 71.38 69 SER A O 1
ATOM 561 N N . ASP A 1 70 ? -19.522 10.558 10.321 1.00 59.44 70 ASP A N 1
ATOM 562 C CA . ASP A 1 70 ? -19.830 10.438 11.751 1.00 59.44 70 ASP A CA 1
ATOM 563 C C . ASP A 1 70 ? -19.386 11.694 12.530 1.00 59.44 70 ASP A C 1
ATOM 565 O O . ASP A 1 70 ? -20.042 12.130 13.477 1.00 59.44 70 ASP A O 1
ATOM 569 N N . SER A 1 71 ? -18.327 12.365 12.058 1.00 54.72 71 SER A N 1
ATOM 570 C CA . SER A 1 71 ? -17.824 13.613 12.644 1.00 54.72 71 SER A CA 1
ATOM 571 C C . SER A 1 71 ? -18.754 14.819 12.441 1.00 54.72 71 SER A C 1
ATOM 573 O O . SER A 1 71 ? -18.666 15.771 13.208 1.00 54.72 71 SER A O 1
ATOM 575 N N . GLU A 1 72 ? -19.693 14.785 11.486 1.00 52.03 72 GLU A N 1
ATOM 576 C CA . GLU A 1 72 ? -20.724 15.833 11.343 1.00 52.03 72 GLU A CA 1
ATOM 577 C C . GLU A 1 72 ? -21.819 15.740 12.433 1.00 52.03 72 GLU A C 1
ATOM 579 O O . GLU A 1 72 ? -22.640 16.645 12.581 1.00 52.03 72 GLU A O 1
ATOM 584 N N . LYS A 1 73 ? -21.818 14.674 13.253 1.00 49.03 73 LYS A N 1
ATOM 585 C CA . LYS A 1 73 ? -22.687 14.532 14.438 1.00 49.03 73 LYS A CA 1
ATOM 586 C C . LYS A 1 73 ? -21.969 14.680 15.777 1.00 49.03 73 LYS A C 1
ATOM 588 O O . LYS A 1 73 ? -22.643 14.742 16.807 1.00 49.03 73 LYS A O 1
ATOM 593 N N . GLN A 1 74 ? -20.646 14.802 15.793 1.00 48.09 74 GLN A N 1
ATOM 594 C CA . GLN A 1 74 ? -19.910 15.222 16.981 1.00 48.09 74 GLN A CA 1
ATOM 595 C C . GLN A 1 74 ? -19.473 16.668 16.807 1.00 48.09 74 GLN A C 1
ATOM 597 O O . GLN A 1 74 ? -18.358 16.976 16.409 1.00 48.09 74 GLN A O 1
ATOM 602 N N . THR A 1 75 ? -20.385 17.567 17.178 1.00 41.16 75 THR A N 1
ATOM 603 C CA . THR A 1 75 ? -19.988 18.854 17.741 1.00 41.16 75 THR A CA 1
ATOM 604 C C . THR A 1 75 ? -18.868 18.603 18.740 1.00 41.16 75 THR A C 1
ATOM 606 O O . THR A 1 75 ? -19.042 17.753 19.623 1.00 41.16 75 THR A O 1
ATOM 609 N N . ASP A 1 76 ? -17.780 19.355 18.630 1.00 48.62 76 ASP A N 1
ATOM 610 C CA . ASP A 1 76 ? -16.807 19.599 19.686 1.00 48.62 76 ASP A CA 1
ATOM 611 C C . ASP A 1 76 ? -17.530 20.064 20.958 1.00 48.62 76 ASP A C 1
ATOM 613 O O . ASP A 1 76 ? -17.595 21.245 21.291 1.00 48.62 76 ASP A O 1
ATOM 617 N N . LYS A 1 77 ? -18.141 19.135 21.685 1.00 52.88 77 LYS A N 1
ATOM 618 C CA . LYS A 1 77 ? -18.458 19.345 23.079 1.00 52.88 77 LYS A CA 1
ATOM 619 C C . LYS A 1 77 ? -17.234 18.817 23.805 1.00 52.88 77 LYS A C 1
ATOM 621 O O . LYS A 1 77 ? -17.017 17.603 23.742 1.00 52.88 77 LYS A O 1
ATOM 626 N N . PRO A 1 78 ? -16.419 19.668 24.457 1.00 46.94 78 PRO A N 1
ATOM 627 C CA . PRO A 1 78 ? -15.412 19.149 25.363 1.00 46.94 78 PRO A CA 1
ATOM 628 C C . PRO A 1 78 ? -16.135 18.172 26.285 1.00 46.94 78 PRO A C 1
ATOM 630 O O . PRO A 1 78 ? -17.176 18.506 26.860 1.00 46.94 78 PRO A O 1
ATOM 633 N N . LEU A 1 79 ? -15.661 16.927 26.305 1.00 54.53 79 LEU A N 1
ATOM 634 C CA . LEU A 1 79 ? -16.167 15.903 27.199 1.00 54.53 79 LEU A CA 1
ATOM 635 C C . LEU A 1 79 ? -15.998 16.461 28.609 1.00 54.53 79 LEU A C 1
ATOM 637 O O . LEU A 1 79 ? -14.895 16.468 29.149 1.00 54.53 79 LEU A O 1
ATOM 641 N N . ASP A 1 80 ? -17.085 17.002 29.153 1.00 54.34 80 ASP A N 1
ATOM 642 C CA . ASP A 1 80 ? -17.131 17.617 30.469 1.00 54.34 80 ASP A CA 1
ATOM 643 C C . ASP A 1 80 ? -17.056 16.483 31.495 1.00 54.34 80 ASP A C 1
ATOM 645 O O . ASP A 1 80 ? -18.056 15.975 32.014 1.00 54.34 80 ASP A O 1
ATOM 649 N N . THR A 1 81 ? -15.830 16.003 31.702 1.00 60.59 81 THR A N 1
ATOM 650 C CA . THR A 1 81 ? -15.449 14.916 32.608 1.00 60.59 81 THR A CA 1
ATOM 651 C C . THR A 1 81 ? -15.956 15.157 34.029 1.00 60.59 81 THR A C 1
ATOM 653 O O . THR A 1 81 ? -16.126 14.199 34.778 1.00 60.59 81 THR A O 1
ATOM 656 N N . GLN A 1 82 ? -16.302 16.403 34.371 1.00 60.53 82 GLN A N 1
ATOM 657 C CA . GLN A 1 82 ? -16.855 16.811 35.661 1.00 60.53 82 GLN A CA 1
ATOM 658 C C . GLN A 1 82 ? -18.305 16.345 35.879 1.00 60.53 82 GLN A C 1
ATOM 660 O O . GLN A 1 82 ? -18.698 16.060 37.010 1.00 60.53 82 GLN A O 1
ATOM 665 N N . LYS A 1 83 ? -19.120 16.218 34.820 1.00 57.62 83 LYS A N 1
ATOM 666 C CA . LYS A 1 83 ? -20.515 15.758 34.964 1.00 57.62 83 LYS A CA 1
ATOM 667 C C . LYS A 1 83 ? -20.615 14.235 35.073 1.00 57.62 83 LYS A C 1
ATOM 669 O O . LYS A 1 83 ? -21.524 13.724 35.723 1.00 57.62 83 LYS A O 1
ATOM 674 N N . LEU A 1 84 ? -19.670 13.516 34.463 1.00 60.69 84 LEU A N 1
ATOM 675 C CA . LEU A 1 84 ? -19.622 12.054 34.498 1.00 60.69 84 LEU A CA 1
ATOM 676 C C . LEU A 1 84 ? -19.165 11.534 35.872 1.00 60.69 84 LEU A C 1
ATOM 678 O O . LEU A 1 84 ? -19.729 10.565 36.374 1.00 60.69 84 LEU A O 1
ATOM 682 N N . THR A 1 85 ? -18.202 12.203 36.516 1.00 65.94 85 THR A N 1
ATOM 683 C CA . THR A 1 85 ? -17.743 11.843 37.869 1.00 65.94 85 THR A CA 1
ATOM 684 C C . THR A 1 85 ? -18.825 12.073 38.927 1.00 65.94 85 THR A C 1
ATOM 686 O O . THR A 1 85 ? -19.027 11.212 39.783 1.00 65.94 85 THR A O 1
ATOM 689 N N . ALA A 1 86 ? -19.599 13.158 38.823 1.00 64.19 86 ALA A N 1
ATOM 690 C CA . ALA A 1 86 ? -20.683 13.463 39.763 1.00 64.19 86 ALA A CA 1
ATOM 691 C C . ALA A 1 86 ? -21.830 12.427 39.743 1.00 64.19 86 ALA A C 1
ATOM 693 O O . ALA A 1 86 ? -22.415 12.117 40.786 1.00 64.19 86 ALA A O 1
ATOM 694 N N . ASP A 1 87 ? -22.152 11.869 38.572 1.00 69.25 87 ASP A N 1
ATOM 695 C CA . ASP A 1 87 ? -23.206 10.852 38.436 1.00 69.25 87 ASP A CA 1
ATOM 696 C C . ASP A 1 87 ? -22.756 9.486 38.989 1.00 69.25 87 ASP A C 1
ATOM 698 O O . ASP A 1 87 ? -23.535 8.768 39.625 1.00 69.25 87 ASP A O 1
ATOM 702 N N . ILE A 1 88 ? -21.467 9.159 38.829 1.00 74.38 88 ILE A N 1
ATOM 703 C CA . ILE A 1 88 ? -20.849 7.952 39.394 1.00 74.38 88 ILE A CA 1
ATOM 704 C C . ILE A 1 88 ? -20.846 8.016 40.929 1.00 74.38 88 ILE A C 1
ATOM 706 O O . ILE A 1 88 ? -21.244 7.047 41.582 1.00 74.38 88 ILE A O 1
ATOM 710 N N . GLU A 1 89 ? -20.488 9.159 41.521 1.00 69.94 89 GLU A N 1
ATOM 711 C CA . GLU A 1 89 ? -20.490 9.329 42.981 1.00 69.94 89 GLU A CA 1
ATOM 712 C C . GLU A 1 89 ? -21.892 9.210 43.593 1.00 69.94 89 GLU A C 1
ATOM 714 O O . GLU A 1 89 ? -22.066 8.573 44.637 1.00 69.94 89 GLU A O 1
ATOM 719 N N . LYS A 1 90 ? -22.920 9.763 42.935 1.00 72.75 90 LYS A N 1
ATOM 720 C CA . LYS A 1 90 ? -24.315 9.626 43.386 1.00 72.75 90 LYS A CA 1
ATOM 721 C C . LYS A 1 90 ? -24.785 8.174 43.376 1.00 72.75 90 LYS A C 1
ATOM 723 O O . LYS A 1 90 ? -25.443 7.738 44.323 1.00 72.75 90 LYS A O 1
ATOM 728 N N . LYS A 1 91 ? -24.436 7.411 42.337 1.00 74.62 91 LYS A N 1
ATOM 729 C CA . LYS A 1 91 ? -24.811 5.992 42.239 1.00 74.62 91 LYS A CA 1
ATOM 730 C C . LYS A 1 91 ? -24.067 5.109 43.238 1.00 74.62 91 LYS A C 1
ATOM 732 O O . LYS A 1 91 ? -24.656 4.146 43.721 1.00 74.62 91 LYS A O 1
ATOM 737 N N . LEU A 1 92 ? -22.824 5.446 43.582 1.00 74.12 92 LEU A N 1
ATOM 738 C CA . LEU A 1 92 ? -22.068 4.746 44.624 1.00 74.12 92 LEU A CA 1
ATOM 739 C C . LEU A 1 92 ? -22.668 4.986 46.015 1.00 74.12 92 LEU A C 1
ATOM 741 O O . LEU A 1 92 ? -22.868 4.025 46.754 1.00 74.12 92 LEU A O 1
ATOM 745 N N . LYS A 1 93 ? -23.046 6.229 46.348 1.00 65.75 93 LYS A N 1
ATOM 746 C CA . LYS A 1 93 ? -23.675 6.548 47.644 1.00 65.75 93 LYS A CA 1
ATOM 747 C C . LYS A 1 93 ? -25.037 5.874 47.836 1.00 65.75 93 LYS A C 1
ATOM 749 O O . LYS A 1 93 ? -25.331 5.431 48.936 1.00 65.75 93 LYS A O 1
ATOM 754 N N . ASN A 1 94 ? -25.834 5.732 46.776 1.00 71.94 94 ASN A N 1
ATOM 755 C CA . ASN A 1 94 ? -27.148 5.079 46.853 1.00 71.94 94 ASN A CA 1
ATOM 756 C C . ASN A 1 94 ? -27.082 3.540 46.936 1.00 71.94 94 ASN A C 1
ATOM 758 O O . ASN A 1 94 ? -28.090 2.904 47.215 1.00 71.94 94 ASN A O 1
ATOM 762 N N . LYS A 1 95 ? -25.922 2.931 46.648 1.00 64.69 95 LYS A N 1
ATOM 763 C CA . LYS A 1 95 ? -25.695 1.479 46.779 1.00 64.69 95 LYS A CA 1
ATOM 764 C C . LYS A 1 95 ? -25.014 1.075 48.088 1.00 64.69 95 LYS A C 1
ATOM 766 O O . LYS A 1 95 ? -24.930 -0.119 48.359 1.00 64.69 95 LYS A O 1
ATOM 771 N N . LEU A 1 96 ? -24.492 2.043 48.840 1.00 56.50 96 LEU A N 1
ATOM 772 C CA . LEU A 1 96 ? -23.826 1.829 50.128 1.00 56.50 96 LEU A CA 1
ATOM 773 C C . LEU A 1 96 ? -24.703 2.216 51.332 1.00 56.50 96 LEU A C 1
ATOM 775 O O . LEU A 1 96 ? -24.211 2.189 52.458 1.00 56.50 96 LEU A O 1
ATOM 779 N N . SER A 1 97 ? -25.965 2.585 51.088 1.00 48.31 97 SER A N 1
ATOM 780 C CA . SER A 1 97 ? -26.984 2.845 52.108 1.00 48.31 97 SER A CA 1
ATOM 781 C C . SER A 1 97 ? -28.057 1.769 52.109 1.00 48.31 97 SER A C 1
ATOM 783 O O . SER A 1 97 ? -28.260 1.136 51.049 1.00 48.31 97 SER A O 1
#

Radius of gyration: 25.2 Å; chains: 1; bounding box: 46×33×80 Å

InterPro domains:
  IPR027383 Putative zinc-finger [PF13490] (16-50)